Protein AF-A0A941PL39-F1 (afdb_monomer)

Foldseek 3Di:
DFADDDDDPVNVVVLVVQLVVCCVPPNNVRSVVVNVVVVVVVRCVRVVVDDPDPPPPPPPDPPPDPDPPPPDPDDDDDDDDDDDDDDDDPPPPDDDDDD

pLDDT: mean 70.03, std 19.72, range [43.22, 96.31]

Sequence (99 aa):
MRRRLQFTPQARRDFQSILAWYTENSGARAATRAGATIRKRLKALGSGRVRGAEASPKQESPYPPRRRAAAHHHFSGEGRSYPDRSNRSWRPRYRIHPR

Mean predicted aligned error: 18.76 Å

Secondary structure (DSSP, 8-state):
--------HHHHHHHHHHHHHHHHHH-HHHHHHHHHHHHHHHHHHHTTSSPPPP--S----SSPP----------------------------------

Structure (mmCIF, N/CA/C/O backbone):
data_AF-A0A941PL39-F1
#
_entry.id   AF-A0A941PL39-F1
#
loop_
_atom_site.group_PDB
_atom_site.id
_atom_site.type_symbol
_atom_site.label_atom_id
_atom_site.label_alt_id
_atom_site.label_comp_id
_atom_site.label_asym_id
_atom_site.label_entity_id
_atom_site.label_seq_id
_atom_site.pdbx_PDB_ins_code
_atom_site.Cartn_x
_atom_site.Cartn_y
_atom_site.Cartn_z
_atom_site.occupancy
_atom_site.B_iso_or_equiv
_atom_site.auth_seq_id
_atom_site.auth_comp_id
_atom_site.auth_asym_id
_atom_site.auth_atom_id
_atom_site.pdbx_PDB_model_num
ATOM 1 N N . MET A 1 1 ? -22.467 7.018 13.041 1.00 50.78 1 MET A N 1
ATOM 2 C CA . MET A 1 1 ? -21.297 7.729 13.610 1.00 50.78 1 MET A CA 1
ATOM 3 C C . MET A 1 1 ? -20.061 7.450 12.754 1.00 50.78 1 MET A C 1
ATOM 5 O O . MET A 1 1 ? -19.723 6.288 12.576 1.00 50.78 1 MET A O 1
ATOM 9 N N . ARG A 1 2 ? -19.416 8.472 12.170 1.00 53.97 2 ARG A N 1
ATOM 10 C CA . ARG A 1 2 ? -18.151 8.314 11.419 1.00 53.97 2 ARG A CA 1
ATOM 11 C C . ARG A 1 2 ? -16.977 8.442 12.394 1.00 53.97 2 ARG A C 1
ATOM 13 O O . ARG A 1 2 ? -16.851 9.485 13.028 1.00 53.97 2 ARG A O 1
ATOM 20 N N . ARG A 1 3 ? -16.122 7.422 12.521 1.00 63.88 3 ARG A N 1
ATOM 21 C CA . ARG A 1 3 ? -14.898 7.531 13.335 1.00 63.88 3 ARG A CA 1
ATOM 22 C C . ARG A 1 3 ? -13.839 8.293 12.535 1.00 63.88 3 ARG A C 1
ATOM 24 O O . ARG A 1 3 ? -13.512 7.907 11.412 1.00 63.88 3 ARG A O 1
ATOM 31 N N . ARG A 1 4 ? -13.313 9.388 13.093 1.00 73.00 4 ARG A N 1
ATOM 32 C CA . ARG A 1 4 ? -12.217 10.153 12.482 1.00 73.00 4 ARG A CA 1
ATOM 33 C C . ARG A 1 4 ? -10.926 9.346 12.631 1.00 73.00 4 ARG A C 1
ATOM 35 O O . ARG A 1 4 ? -10.416 9.209 13.736 1.00 73.00 4 ARG A O 1
ATOM 42 N N . LEU A 1 5 ? -10.422 8.794 11.529 1.00 77.88 5 LEU A N 1
ATOM 43 C CA . LEU A 1 5 ? -9.132 8.103 11.516 1.00 77.88 5 LEU A CA 1
ATOM 44 C C . LEU A 1 5 ? -8.008 9.132 11.674 1.00 77.88 5 LEU A C 1
ATOM 46 O O . LEU A 1 5 ? -7.907 10.067 10.878 1.00 77.88 5 LEU A O 1
ATOM 50 N N . GLN A 1 6 ? -7.179 8.958 12.700 1.00 86.25 6 GLN A N 1
ATOM 51 C CA . GLN A 1 6 ? -5.946 9.719 12.874 1.00 86.25 6 GLN A CA 1
ATOM 52 C C . GLN A 1 6 ? -4.770 8.864 12.404 1.00 86.25 6 GLN A C 1
ATOM 54 O O . GLN A 1 6 ? -4.667 7.692 12.755 1.00 86.25 6 GLN A O 1
ATOM 59 N N . PHE A 1 7 ? -3.897 9.451 11.590 1.00 86.44 7 PHE A N 1
ATOM 60 C CA . PHE A 1 7 ? -2.698 8.785 11.090 1.00 86.44 7 PHE A CA 1
ATOM 61 C C . PHE A 1 7 ? -1.482 9.313 11.832 1.00 86.44 7 PHE A C 1
ATOM 63 O O . PHE A 1 7 ? -1.275 10.529 11.878 1.00 86.44 7 PHE A O 1
ATOM 70 N N . THR A 1 8 ? -0.665 8.404 12.354 1.00 92.06 8 THR A N 1
ATOM 71 C CA . THR A 1 8 ? 0.634 8.755 12.927 1.00 92.06 8 THR A CA 1
ATOM 72 C C . THR A 1 8 ? 1.576 9.270 11.832 1.00 92.06 8 THR A C 1
ATOM 74 O O . THR A 1 8 ? 1.400 8.939 10.652 1.00 92.06 8 THR A O 1
ATOM 77 N N . PRO A 1 9 ? 2.609 10.056 12.185 1.00 92.50 9 PRO A N 1
ATOM 78 C CA . PRO A 1 9 ? 3.649 10.438 11.233 1.00 92.50 9 PRO A CA 1
ATOM 79 C C . PRO A 1 9 ? 4.294 9.229 10.541 1.00 92.50 9 PRO A C 1
ATOM 81 O O . PRO A 1 9 ? 4.541 9.290 9.340 1.00 92.50 9 PRO A O 1
ATOM 84 N N . GLN A 1 10 ? 4.497 8.118 11.262 1.00 89.31 10 GLN A N 1
ATOM 85 C CA . GLN A 1 10 ? 5.054 6.883 10.702 1.00 89.31 10 GLN A CA 1
ATOM 86 C C . GLN A 1 10 ? 4.138 6.268 9.638 1.00 89.31 10 GLN A C 1
ATOM 88 O O . GLN A 1 10 ? 4.595 5.998 8.535 1.00 89.31 10 GLN A O 1
ATOM 93 N N . ALA A 1 11 ? 2.832 6.160 9.902 1.00 89.62 11 ALA A N 1
ATOM 94 C CA . ALA A 1 11 ? 1.885 5.605 8.932 1.00 89.62 11 ALA A CA 1
ATOM 95 C C . ALA A 1 11 ? 1.836 6.410 7.618 1.00 89.62 11 ALA A C 1
ATOM 97 O O . ALA A 1 11 ? 1.598 5.852 6.546 1.00 89.6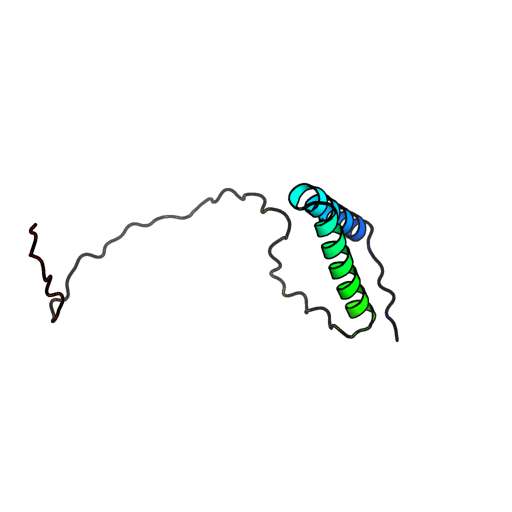2 11 ALA A O 1
ATOM 98 N N . ARG A 1 12 ? 2.077 7.729 7.679 1.00 92.19 12 ARG A N 1
ATOM 99 C CA . ARG A 1 12 ? 2.204 8.571 6.476 1.00 92.19 12 ARG A CA 1
ATOM 100 C C . ARG A 1 12 ? 3.471 8.244 5.688 1.00 92.19 12 ARG A C 1
ATOM 102 O O . ARG A 1 12 ? 3.396 8.163 4.465 1.00 92.19 12 ARG A O 1
ATOM 109 N N . ARG A 1 13 ? 4.601 8.042 6.377 1.00 93.44 13 ARG A N 1
ATOM 110 C CA . ARG A 1 13 ? 5.863 7.628 5.744 1.00 93.44 13 ARG A CA 1
ATOM 111 C C . ARG A 1 13 ? 5.724 6.250 5.110 1.00 93.44 13 ARG A C 1
ATOM 113 O O . ARG A 1 13 ? 6.060 6.104 3.945 1.00 93.44 13 ARG A O 1
ATOM 120 N N . ASP A 1 14 ? 5.135 5.288 5.816 1.00 94.06 14 ASP A N 1
ATOM 121 C CA . ASP A 1 14 ? 4.916 3.933 5.297 1.00 94.06 14 ASP A CA 1
ATOM 122 C C . ASP A 1 14 ? 4.067 3.961 4.017 1.00 94.06 14 ASP A C 1
ATOM 124 O O . ASP A 1 14 ? 4.395 3.311 3.026 1.00 94.06 14 ASP A O 1
ATOM 128 N N . PHE A 1 15 ? 3.006 4.777 3.996 1.00 94.25 15 PHE A N 1
ATOM 129 C CA . PHE A 1 15 ? 2.192 4.972 2.797 1.00 94.25 15 PHE A CA 1
ATOM 130 C C . PHE A 1 15 ? 3.003 5.538 1.623 1.00 94.25 15 PHE A C 1
ATOM 132 O O . PHE A 1 15 ? 2.865 5.055 0.499 1.00 94.25 15 PHE A O 1
ATOM 139 N N . GLN A 1 16 ? 3.860 6.532 1.867 1.00 95.44 16 GLN A N 1
ATOM 140 C CA . GLN A 1 16 ? 4.736 7.095 0.837 1.00 95.44 16 GLN A CA 1
ATOM 141 C C . GLN A 1 16 ? 5.757 6.069 0.332 1.00 95.44 16 GLN A C 1
ATOM 143 O O . GLN A 1 16 ? 5.903 5.928 -0.880 1.00 95.44 16 GLN A O 1
ATOM 148 N N . SER A 1 17 ? 6.389 5.304 1.227 1.00 96.12 17 SER A N 1
ATOM 149 C CA . SER A 1 17 ? 7.341 4.243 0.873 1.00 96.12 17 SER A CA 1
ATOM 150 C C . SER A 1 17 ? 6.700 3.169 -0.005 1.00 96.12 17 SER A C 1
ATOM 152 O O . SER A 1 17 ? 7.294 2.747 -0.994 1.00 96.12 17 SER A O 1
ATOM 154 N N . ILE A 1 18 ? 5.460 2.769 0.297 1.00 92.12 18 ILE A N 1
ATOM 155 C CA . ILE A 1 18 ? 4.705 1.821 -0.535 1.00 92.12 18 ILE A CA 1
ATOM 156 C C . ILE A 1 18 ? 4.481 2.400 -1.936 1.00 92.12 18 ILE A C 1
ATOM 158 O O . ILE A 1 18 ? 4.712 1.714 -2.930 1.00 92.12 18 ILE A O 1
ATOM 162 N N . LEU A 1 19 ? 4.039 3.658 -2.044 1.00 94.31 19 LEU A N 1
ATOM 163 C CA . LEU A 1 19 ? 3.815 4.284 -3.350 1.00 94.31 19 LEU A CA 1
ATOM 164 C C . LEU A 1 19 ? 5.111 4.433 -4.154 1.00 94.31 19 LEU A C 1
ATOM 166 O O . LEU A 1 19 ? 5.091 4.190 -5.361 1.00 94.31 19 LEU A O 1
ATOM 170 N N . ALA A 1 20 ? 6.216 4.796 -3.500 1.00 94.56 20 ALA A N 1
ATOM 171 C CA . ALA A 1 20 ? 7.531 4.874 -4.126 1.00 94.56 20 ALA A CA 1
ATOM 172 C C . ALA A 1 20 ? 7.958 3.503 -4.668 1.00 94.56 20 ALA A C 1
ATOM 174 O O . ALA A 1 20 ? 8.253 3.392 -5.856 1.00 94.56 20 ALA A O 1
ATOM 175 N N . TRP A 1 21 ? 7.847 2.447 -3.854 1.00 95.88 21 TRP A N 1
ATOM 176 C CA . TRP A 1 21 ? 8.169 1.079 -4.265 1.00 95.88 21 TRP A CA 1
ATOM 177 C C . TRP A 1 21 ? 7.358 0.635 -5.489 1.00 95.88 21 TRP A C 1
ATOM 179 O O . TRP A 1 21 ? 7.927 0.141 -6.460 1.00 95.88 21 TRP A O 1
ATOM 189 N N . TYR A 1 22 ? 6.038 0.861 -5.497 1.00 96.19 22 TYR A N 1
ATOM 190 C CA . TYR A 1 22 ? 5.204 0.527 -6.660 1.00 96.19 22 TYR A CA 1
ATOM 191 C C . TYR A 1 22 ? 5.548 1.364 -7.894 1.00 96.19 22 TYR A C 1
ATOM 193 O O . TYR A 1 22 ? 5.430 0.871 -9.015 1.00 96.19 22 TYR A O 1
ATOM 201 N N . THR A 1 23 ? 5.942 2.623 -7.706 1.00 95.75 23 THR A N 1
ATOM 202 C CA . THR A 1 23 ? 6.340 3.497 -8.815 1.00 95.75 23 THR A CA 1
ATOM 203 C C . THR A 1 23 ? 7.626 2.988 -9.456 1.00 95.75 23 THR A C 1
ATOM 205 O O . THR A 1 23 ? 7.684 2.895 -10.678 1.00 95.75 23 THR A O 1
ATOM 208 N N . GLU A 1 24 ? 8.606 2.599 -8.642 1.00 95.44 24 GLU A N 1
ATOM 209 C CA . GLU A 1 24 ? 9.907 2.091 -9.085 1.00 95.44 24 GLU A CA 1
ATOM 210 C C . GLU A 1 24 ? 9.811 0.696 -9.723 1.00 95.44 24 GLU A C 1
ATOM 212 O O . GLU A 1 24 ? 10.373 0.464 -10.787 1.00 95.44 24 GLU A O 1
ATOM 217 N N . ASN A 1 25 ? 9.041 -0.220 -9.126 1.00 96.31 25 ASN A N 1
ATOM 218 C CA . ASN A 1 25 ? 9.002 -1.626 -9.553 1.00 96.31 25 ASN A CA 1
ATOM 219 C C . ASN A 1 25 ? 7.914 -1.929 -10.594 1.00 96.31 25 ASN A C 1
ATOM 221 O O . ASN A 1 25 ? 7.961 -2.953 -11.271 1.00 96.31 25 ASN A O 1
ATOM 225 N N . SER A 1 26 ? 6.869 -1.104 -10.687 1.00 94.81 26 SER A N 1
ATOM 226 C CA . SER A 1 26 ? 5.687 -1.394 -11.520 1.00 94.81 26 SER A CA 1
ATOM 227 C C . SER A 1 26 ? 5.139 -0.172 -12.267 1.00 94.81 26 SER A C 1
ATOM 229 O O . SER A 1 26 ? 4.150 -0.281 -12.998 1.00 94.81 26 SER A O 1
ATOM 231 N N . GLY A 1 27 ? 5.760 0.997 -12.099 1.00 95.69 27 GLY A N 1
ATOM 232 C CA . GLY A 1 27 ? 5.380 2.241 -12.757 1.00 95.69 27 GLY A CA 1
ATOM 233 C C . GLY A 1 27 ? 4.252 3.022 -12.071 1.00 95.69 27 GLY A C 1
ATOM 234 O O . GLY A 1 27 ? 3.498 2.535 -11.222 1.00 95.69 27 GLY A O 1
ATOM 235 N N . ALA A 1 28 ? 4.080 4.275 -12.498 1.00 94.62 28 ALA A N 1
ATOM 236 C CA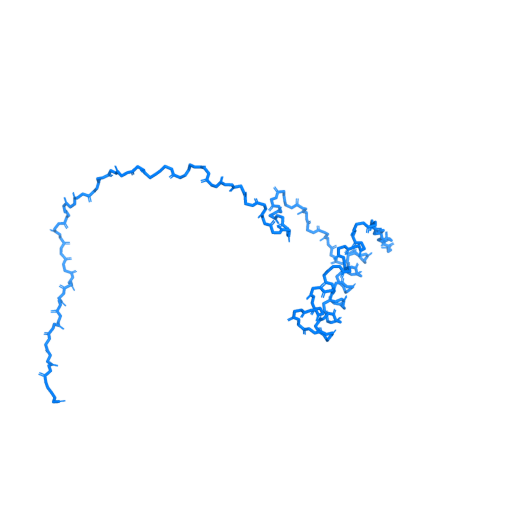 . ALA A 1 28 ? 3.152 5.232 -11.884 1.00 94.62 28 ALA A CA 1
ATOM 237 C C . ALA A 1 28 ? 1.679 4.769 -11.874 1.00 94.62 28 ALA A C 1
ATOM 239 O O . ALA A 1 28 ? 0.921 5.056 -10.939 1.00 94.62 28 ALA A O 1
ATOM 240 N N . ARG A 1 29 ? 1.253 4.007 -12.894 1.00 95.38 29 ARG A N 1
ATOM 241 C CA . ARG A 1 29 ? -0.107 3.441 -12.958 1.00 95.38 29 ARG A CA 1
ATOM 242 C C . ARG A 1 29 ? -0.351 2.427 -11.836 1.00 95.38 29 ARG A C 1
ATOM 244 O O . ARG A 1 29 ? -1.435 2.426 -11.249 1.00 95.38 29 ARG A O 1
ATOM 251 N N . ALA A 1 30 ? 0.640 1.596 -11.513 1.00 92.31 30 ALA A N 1
ATOM 252 C CA . ALA A 1 30 ? 0.542 0.617 -10.435 1.00 92.31 30 ALA A CA 1
ATOM 253 C C . ALA A 1 30 ? 0.472 1.303 -9.064 1.00 92.31 30 ALA A C 1
ATOM 255 O O . ALA A 1 30 ? -0.427 0.998 -8.278 1.00 92.31 30 ALA A O 1
ATOM 256 N N . ALA A 1 31 ? 1.319 2.309 -8.824 1.00 94.00 31 ALA A N 1
ATOM 257 C CA . ALA A 1 31 ? 1.271 3.116 -7.603 1.00 94.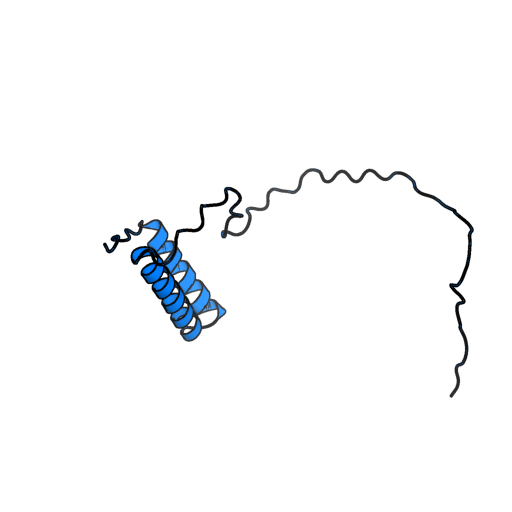00 31 ALA A CA 1
ATOM 25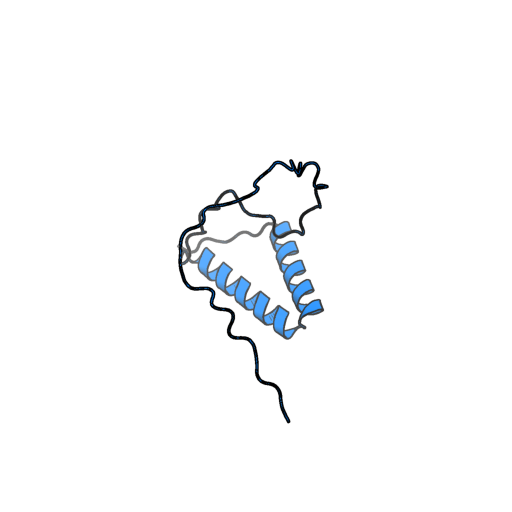8 C C . ALA A 1 31 ? -0.086 3.812 -7.420 1.00 94.00 31 ALA A C 1
ATOM 260 O O . ALA A 1 31 ? -0.662 3.800 -6.330 1.00 94.00 31 ALA A O 1
ATOM 261 N N . THR A 1 32 ? -0.663 4.339 -8.503 1.00 95.50 32 THR A N 1
ATOM 262 C CA . THR A 1 32 ? -1.998 4.957 -8.474 1.00 95.50 32 THR A CA 1
ATOM 263 C C . THR A 1 32 ? -3.079 3.955 -8.051 1.00 95.50 32 THR A C 1
ATOM 265 O O . THR A 1 32 ? -3.897 4.255 -7.173 1.00 95.50 32 THR A O 1
ATOM 268 N N . ARG A 1 33 ? -3.069 2.742 -8.624 1.00 95.75 33 ARG A N 1
ATOM 269 C CA . ARG A 1 33 ? -4.013 1.664 -8.268 1.00 95.75 33 ARG A CA 1
ATOM 270 C C . ARG A 1 33 ? -3.833 1.194 -6.822 1.00 95.75 33 ARG A C 1
ATOM 272 O O . ARG A 1 33 ? -4.827 1.029 -6.106 1.00 95.75 33 ARG A O 1
ATOM 279 N N . ALA A 1 34 ? -2.590 1.030 -6.370 1.00 92.38 34 ALA A N 1
ATOM 280 C CA . ALA A 1 34 ? -2.271 0.669 -4.990 1.00 92.38 34 ALA A CA 1
ATOM 281 C C . ALA A 1 34 ? -2.785 1.736 -4.006 1.00 92.38 34 ALA A C 1
ATOM 283 O O . ALA A 1 34 ? -3.534 1.423 -3.076 1.00 92.38 34 ALA A O 1
ATOM 284 N N . GLY A 1 35 ? -2.504 3.016 -4.270 1.00 94.69 35 GLY A N 1
ATOM 285 C CA . GLY A 1 35 ? -2.985 4.136 -3.460 1.00 94.69 35 GLY A CA 1
ATOM 286 C C . GLY A 1 35 ? -4.513 4.230 -3.397 1.00 94.69 35 GLY A C 1
ATOM 287 O O . GLY A 1 35 ? -5.079 4.448 -2.323 1.00 94.69 35 GLY A O 1
ATOM 288 N N . ALA A 1 36 ? -5.207 4.015 -4.519 1.00 95.38 36 ALA A N 1
ATOM 289 C CA . ALA A 1 36 ? -6.670 3.974 -4.551 1.00 95.38 36 ALA A CA 1
ATOM 290 C C . ALA A 1 36 ? -7.237 2.824 -3.698 1.00 95.38 36 ALA A C 1
ATOM 292 O O . ALA A 1 36 ? -8.198 3.019 -2.947 1.00 95.38 36 ALA A O 1
ATOM 293 N N . THR A 1 37 ? -6.606 1.650 -3.758 1.00 94.12 37 THR A N 1
ATOM 294 C CA . THR A 1 37 ? -7.001 0.467 -2.979 1.00 94.12 37 THR A CA 1
ATOM 295 C C . THR A 1 37 ? -6.842 0.704 -1.478 1.00 94.12 37 THR A C 1
ATOM 297 O O . THR A 1 37 ? -7.773 0.442 -0.709 1.00 94.12 37 THR A O 1
ATOM 300 N N . ILE A 1 38 ? -5.707 1.270 -1.057 1.00 91.88 38 ILE A N 1
ATOM 301 C CA . ILE A 1 38 ? -5.445 1.612 0.348 1.00 91.88 38 ILE A CA 1
ATOM 302 C C . ILE A 1 38 ? -6.484 2.624 0.851 1.00 91.88 38 ILE A C 1
ATOM 304 O O . ILE A 1 38 ? -7.125 2.393 1.878 1.00 91.88 38 ILE A O 1
ATOM 308 N N . ARG A 1 39 ? -6.747 3.699 0.094 1.00 91.25 39 ARG A N 1
ATOM 309 C CA . ARG A 1 39 ? -7.772 4.698 0.454 1.00 91.25 39 ARG A CA 1
ATOM 310 C C . ARG A 1 39 ? -9.171 4.091 0.580 1.00 91.25 39 ARG A C 1
ATOM 312 O O . ARG A 1 39 ? -9.897 4.434 1.516 1.00 91.25 39 ARG A O 1
ATOM 319 N N . LYS A 1 40 ? -9.553 3.171 -0.314 1.00 90.94 40 LYS A N 1
ATOM 320 C CA . LYS A 1 40 ? -10.846 2.466 -0.248 1.00 90.94 40 LYS A CA 1
ATOM 321 C C . LYS A 1 40 ? -10.979 1.667 1.052 1.00 90.94 40 LYS A C 1
ATOM 323 O O . LYS A 1 40 ? -12.023 1.744 1.701 1.00 90.94 40 LYS A O 1
ATOM 328 N N . ARG A 1 41 ? -9.921 0.960 1.467 1.00 87.81 41 ARG A N 1
ATOM 329 C CA . ARG A 1 41 ? -9.892 0.209 2.735 1.00 87.81 41 ARG A CA 1
ATOM 330 C C . ARG A 1 41 ? -9.948 1.129 3.957 1.00 87.81 41 ARG A C 1
ATOM 332 O O . ARG A 1 41 ? -10.746 0.881 4.854 1.00 87.81 41 ARG A O 1
ATOM 339 N N . LEU A 1 42 ? -9.193 2.230 3.961 1.00 87.38 42 LEU A N 1
ATOM 340 C CA . LEU A 1 42 ? -9.235 3.226 5.041 1.00 87.38 42 LEU A CA 1
ATOM 341 C C . LEU A 1 42 ? -10.631 3.841 5.197 1.00 87.38 42 LEU A C 1
ATOM 343 O O . LEU A 1 42 ? -11.148 3.947 6.307 1.00 87.38 42 LEU A O 1
ATOM 347 N N . LYS A 1 43 ? -11.291 4.177 4.085 1.00 86.50 43 LYS A N 1
ATOM 348 C CA . LYS A 1 43 ? -12.677 4.663 4.107 1.00 86.50 43 LYS A CA 1
ATOM 349 C C . LYS A 1 43 ? -13.633 3.620 4.696 1.00 86.50 43 LYS A C 1
ATOM 351 O O . LYS A 1 43 ? -14.510 3.979 5.480 1.00 86.50 43 LYS A O 1
ATOM 356 N N . ALA A 1 44 ? -13.455 2.343 4.353 1.00 84.75 44 ALA A N 1
ATOM 357 C CA . ALA A 1 44 ? -14.265 1.253 4.891 1.00 84.75 44 ALA A CA 1
ATOM 358 C C . ALA A 1 44 ? -14.071 1.083 6.413 1.00 84.75 44 ALA A C 1
ATOM 360 O O . ALA A 1 44 ? -15.067 1.006 7.135 1.00 84.75 44 ALA A O 1
ATOM 361 N N . LEU A 1 45 ? -12.826 1.146 6.901 1.00 82.25 45 LEU A N 1
ATOM 362 C CA . LEU A 1 45 ? -12.492 1.117 8.333 1.00 82.25 45 LEU A CA 1
ATOM 363 C C . LEU A 1 45 ? -13.120 2.294 9.097 1.00 82.25 45 LEU A C 1
ATOM 365 O O . LEU A 1 45 ? -13.803 2.089 10.097 1.00 82.25 45 LEU A O 1
ATOM 369 N N . GLY A 1 46 ? -12.972 3.525 8.596 1.00 82.12 46 GLY A N 1
ATOM 370 C CA . GLY A 1 46 ? -13.555 4.718 9.231 1.00 82.12 46 GLY A CA 1
ATOM 371 C C . GLY A 1 46 ? -15.091 4.729 9.234 1.00 82.12 46 GLY A C 1
ATOM 372 O O . GLY A 1 46 ? -15.715 5.345 10.101 1.00 82.12 46 GLY A O 1
ATOM 373 N N . SER A 1 47 ? -15.709 4.020 8.281 1.00 79.62 47 SER A N 1
ATOM 374 C CA . SER A 1 47 ? -17.165 3.843 8.205 1.00 79.62 47 SER A CA 1
ATOM 375 C C . SER A 1 47 ? -17.717 2.738 9.112 1.00 79.62 47 SER A C 1
ATOM 377 O O . SER A 1 47 ? -18.932 2.580 9.175 1.00 79.62 47 SER A O 1
ATOM 379 N N . GLY A 1 48 ? -16.861 1.958 9.783 1.00 69.75 48 GLY A N 1
ATOM 380 C CA . GLY A 1 48 ? -17.286 0.826 10.614 1.00 69.75 48 GLY A CA 1
ATOM 381 C C . GLY A 1 48 ? -17.805 -0.386 9.829 1.00 69.75 48 GLY A C 1
ATOM 382 O O . GLY A 1 48 ? -18.224 -1.362 10.440 1.00 69.75 48 GLY A O 1
ATOM 383 N N . ARG A 1 49 ? -17.746 -0.362 8.486 1.00 63.00 49 ARG A N 1
ATOM 384 C CA . ARG A 1 49 ? -18.102 -1.504 7.618 1.00 63.00 49 ARG A CA 1
ATOM 385 C C . ARG A 1 49 ? -17.124 -2.674 7.725 1.00 63.00 49 ARG A C 1
ATOM 387 O O . ARG A 1 49 ? -17.428 -3.764 7.264 1.00 63.00 49 ARG A O 1
ATOM 394 N N . VAL A 1 50 ? -15.946 -2.433 8.291 1.00 64.19 50 VAL A N 1
ATOM 395 C CA . VAL A 1 50 ? -14.904 -3.432 8.516 1.00 64.19 50 VAL A CA 1
ATOM 396 C C . VAL A 1 50 ? -14.537 -3.348 9.991 1.00 64.19 50 VAL A C 1
ATOM 398 O O . VAL A 1 50 ? -14.027 -2.317 10.433 1.00 64.19 50 VAL A O 1
ATOM 401 N N . ARG A 1 51 ? -14.810 -4.407 10.765 1.00 59.66 51 ARG A N 1
ATOM 402 C CA . ARG A 1 51 ? -14.146 -4.586 12.062 1.00 59.66 51 ARG A CA 1
ATOM 403 C C . ARG A 1 51 ? -12.672 -4.798 11.745 1.00 59.66 51 ARG A C 1
ATOM 405 O O . ARG A 1 51 ? -12.360 -5.631 10.895 1.00 59.66 51 ARG A O 1
ATOM 412 N N . GLY A 1 52 ? -11.787 -4.002 12.349 1.00 59.62 52 GLY A N 1
ATOM 413 C CA . GLY A 1 52 ? -10.358 -4.292 12.279 1.00 59.62 52 GLY A CA 1
ATOM 414 C C . GLY A 1 52 ? -10.190 -5.757 12.651 1.00 59.62 52 GLY A C 1
ATOM 415 O O . GLY A 1 52 ? -10.748 -6.171 13.666 1.00 59.62 52 GLY A O 1
ATOM 416 N N . ALA A 1 53 ? -9.549 -6.543 11.783 1.00 55.56 53 ALA A N 1
ATOM 417 C CA . ALA A 1 53 ? -9.185 -7.899 12.150 1.00 55.56 53 ALA A CA 1
ATOM 418 C C . ALA A 1 53 ? -8.443 -7.775 13.479 1.00 55.56 53 ALA A C 1
ATOM 420 O O . ALA A 1 53 ? -7.489 -6.998 13.573 1.00 55.56 53 ALA A O 1
ATOM 421 N N . GLU A 1 54 ? -8.975 -8.426 14.510 1.00 47.59 54 GLU A N 1
ATOM 422 C CA . GLU A 1 54 ? -8.341 -8.521 15.815 1.00 47.59 54 GLU A CA 1
ATOM 423 C C . GLU A 1 54 ? -6.889 -8.902 15.541 1.00 47.59 54 GLU A C 1
ATOM 425 O O . GLU A 1 54 ? -6.639 -9.864 14.810 1.00 47.59 54 GLU A O 1
ATOM 430 N N . ALA A 1 55 ? -5.950 -8.044 15.946 1.00 48.69 55 ALA A N 1
ATOM 431 C CA . ALA A 1 55 ? -4.549 -8.199 15.598 1.00 48.69 55 ALA A CA 1
ATOM 432 C C . ALA A 1 55 ? -4.069 -9.530 16.182 1.00 48.69 55 ALA A C 1
ATOM 434 O O . ALA A 1 55 ? -3.729 -9.609 17.358 1.00 48.69 55 ALA A O 1
ATOM 435 N N . SER A 1 56 ? -4.104 -10.590 15.373 1.00 45.53 56 SER A N 1
ATOM 436 C CA . SER A 1 56 ? -3.605 -11.898 15.765 1.00 45.53 56 SER A CA 1
ATOM 437 C C . SER A 1 56 ? -2.125 -11.712 16.102 1.00 45.53 56 SER A C 1
ATOM 439 O O . SER A 1 56 ? -1.379 -11.216 15.247 1.00 45.53 56 SER A O 1
ATOM 441 N N . PRO A 1 57 ? -1.676 -12.020 17.332 1.00 51.97 57 PRO A N 1
ATOM 442 C CA . PRO A 1 57 ? -0.338 -11.691 17.801 1.00 51.97 57 PRO A CA 1
ATOM 443 C C . PRO A 1 57 ? 0.694 -12.667 17.227 1.00 51.97 57 PRO A C 1
ATOM 445 O O . PRO A 1 57 ? 1.364 -13.357 17.978 1.00 51.97 57 PRO A O 1
ATOM 448 N N . LYS A 1 58 ? 0.811 -12.748 15.897 1.00 50.22 58 LYS A N 1
ATOM 449 C CA . LYS A 1 58 ? 1.913 -13.358 15.130 1.00 50.22 58 LYS A CA 1
ATOM 450 C C . LYS A 1 58 ? 1.996 -12.685 13.757 1.00 50.22 58 LYS A C 1
ATOM 452 O O . LYS A 1 58 ? 1.954 -13.332 12.717 1.00 50.22 58 LYS A O 1
ATOM 457 N N . GLN A 1 59 ? 2.041 -11.355 13.749 1.00 48.31 59 GLN A N 1
ATOM 458 C CA . GLN A 1 59 ? 2.318 -10.592 12.539 1.00 48.31 59 GLN A CA 1
ATOM 459 C C . GLN A 1 59 ? 3.815 -10.719 12.227 1.00 48.31 59 GLN A C 1
ATOM 461 O O . GLN A 1 59 ? 4.649 -10.024 12.807 1.00 48.31 59 GLN A O 1
ATOM 466 N N . GLU A 1 60 ? 4.150 -11.658 11.343 1.00 51.50 60 GLU A N 1
ATOM 467 C CA . GLU A 1 60 ? 5.445 -11.732 10.668 1.00 51.50 60 GLU A CA 1
ATOM 468 C C . GLU A 1 60 ? 5.719 -10.349 10.051 1.00 51.50 60 GLU A C 1
ATOM 470 O O . GLU A 1 60 ? 4.880 -9.796 9.335 1.00 51.50 60 GLU A O 1
ATOM 475 N N . SER A 1 61 ? 6.814 -9.704 10.457 1.00 53.19 61 SER A N 1
ATOM 476 C CA . SER A 1 61 ? 7.075 -8.307 10.097 1.00 53.19 61 SER A CA 1
ATOM 477 C C . SER A 1 61 ? 7.065 -8.119 8.570 1.00 53.19 61 SER A C 1
ATOM 479 O O . SER A 1 61 ? 7.747 -8.867 7.879 1.00 53.19 61 SER A O 1
ATOM 481 N N . PRO A 1 62 ? 6.370 -7.096 8.026 1.00 61.78 62 PRO A N 1
ATOM 482 C CA . PRO A 1 62 ? 6.396 -6.767 6.594 1.00 61.78 62 PRO A CA 1
ATOM 483 C C . PRO A 1 62 ? 7.708 -6.091 6.151 1.00 61.78 62 PRO A C 1
ATOM 485 O O . PRO A 1 62 ? 7.870 -5.741 4.986 1.00 61.78 62 PRO A O 1
ATOM 488 N N . TYR A 1 63 ? 8.639 -5.878 7.081 1.00 49.97 63 TYR A N 1
ATOM 489 C CA . TYR A 1 63 ? 10.011 -5.476 6.797 1.00 49.97 63 TYR A CA 1
ATOM 490 C C . TY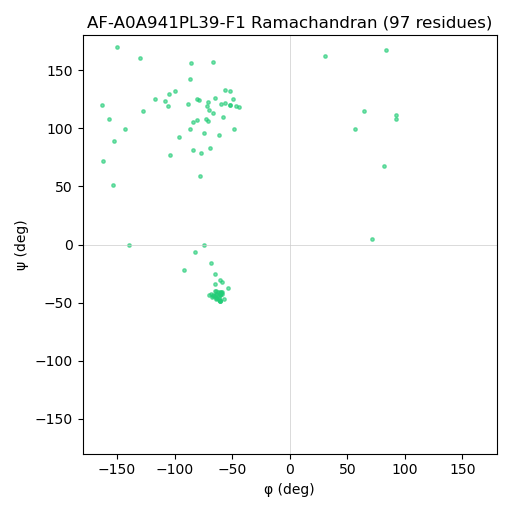R A 1 63 ? 10.844 -6.734 6.544 1.00 49.97 63 TYR A C 1
ATOM 492 O O . TYR A 1 63 ? 10.618 -7.730 7.234 1.00 49.97 63 TYR A O 1
ATOM 500 N N . PRO A 1 64 ? 11.802 -6.717 5.597 1.00 49.03 64 PRO A N 1
ATOM 501 C CA . PRO A 1 64 ? 12.599 -7.897 5.291 1.00 49.03 64 PRO A CA 1
ATOM 502 C C . PRO A 1 64 ? 13.201 -8.452 6.588 1.00 49.03 64 PRO A C 1
ATOM 504 O O . PRO A 1 64 ? 13.725 -7.669 7.393 1.00 49.03 64 PRO A O 1
ATOM 507 N N . PRO A 1 65 ? 13.105 -9.771 6.833 1.00 57.75 65 PRO A N 1
ATOM 508 C CA . PRO A 1 65 ? 13.608 -10.354 8.063 1.00 57.75 65 PRO A CA 1
ATOM 509 C C . PRO A 1 65 ? 15.086 -9.985 8.203 1.00 57.75 65 PRO A C 1
ATOM 511 O O . PRO A 1 65 ? 15.902 -10.304 7.335 1.00 57.75 65 PRO A O 1
ATOM 514 N N . ARG A 1 66 ? 15.453 -9.306 9.301 1.00 58.00 66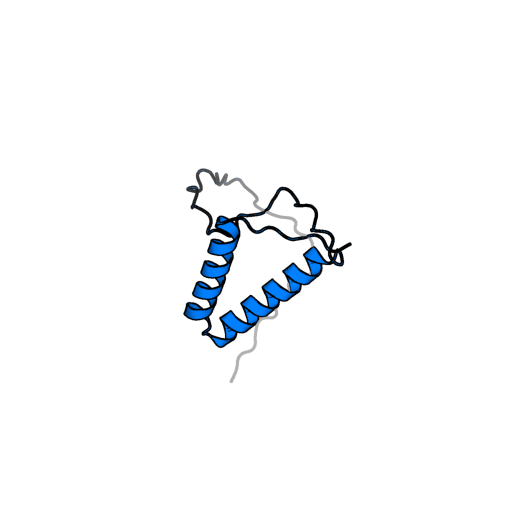 ARG A N 1
ATOM 515 C CA . ARG A 1 66 ? 16.858 -9.234 9.712 1.00 58.00 66 ARG A CA 1
ATOM 516 C C . ARG A 1 66 ? 17.292 -10.681 9.886 1.00 58.00 66 ARG A C 1
ATOM 518 O O . ARG A 1 66 ? 16.797 -11.341 10.796 1.00 58.00 66 ARG A O 1
ATOM 525 N N . ARG A 1 67 ? 18.148 -11.181 8.990 1.00 56.16 67 ARG A N 1
ATOM 526 C CA . ARG A 1 67 ? 18.745 -12.517 9.080 1.00 56.16 67 ARG A CA 1
ATOM 527 C C . ARG A 1 67 ? 19.298 -12.695 10.496 1.00 56.16 67 ARG A C 1
ATOM 529 O O . ARG A 1 67 ? 20.377 -12.198 10.802 1.00 56.16 67 ARG A O 1
ATOM 536 N N . ARG A 1 68 ? 18.566 -13.381 11.375 1.00 53.50 68 ARG A N 1
ATOM 537 C CA . ARG A 1 68 ? 19.193 -14.041 12.514 1.00 53.50 68 ARG A CA 1
ATOM 538 C C . ARG A 1 68 ? 19.957 -15.185 11.880 1.00 53.50 68 ARG A C 1
ATOM 540 O O . ARG A 1 68 ? 19.348 -16.014 11.210 1.00 53.50 68 ARG A O 1
ATOM 547 N N . ALA A 1 69 ? 21.282 -15.150 11.989 1.00 48.81 69 ALA A N 1
ATOM 548 C CA . ALA A 1 69 ? 22.116 -16.288 11.653 1.00 48.81 69 ALA A CA 1
ATOM 549 C C . ALA A 1 69 ? 21.446 -17.534 12.245 1.00 48.81 69 ALA A C 1
ATOM 551 O O . ALA A 1 69 ? 21.181 -17.577 13.447 1.00 48.81 69 ALA A O 1
ATOM 552 N N . ALA A 1 70 ? 21.063 -18.471 11.378 1.00 45.47 70 ALA A N 1
ATOM 553 C CA . ALA A 1 70 ? 20.463 -19.730 11.775 1.00 45.47 70 ALA A CA 1
ATOM 554 C C . ALA A 1 70 ? 21.548 -20.554 12.471 1.00 45.47 70 ALA A C 1
ATOM 556 O O . ALA A 1 70 ? 22.239 -21.355 11.851 1.00 45.47 70 ALA A O 1
ATOM 557 N N . ALA A 1 71 ? 21.748 -20.292 13.756 1.00 56.00 71 ALA A N 1
ATOM 558 C CA . ALA A 1 71 ? 22.490 -21.177 14.620 1.00 56.00 71 ALA A CA 1
ATOM 559 C C . ALA A 1 71 ? 21.533 -22.304 15.044 1.00 56.00 71 ALA A C 1
ATOM 561 O O . ALA A 1 71 ? 20.458 -22.038 15.579 1.00 56.00 71 ALA A O 1
ATOM 562 N N . HIS A 1 72 ? 21.968 -23.545 14.803 1.00 53.91 72 HIS A N 1
ATOM 563 C CA . HIS A 1 72 ? 21.419 -24.805 15.324 1.00 53.91 72 HIS A CA 1
ATOM 564 C C . HIS A 1 72 ? 20.188 -25.399 14.615 1.00 53.91 72 HIS A C 1
ATOM 566 O O . HIS A 1 72 ? 19.138 -25.595 15.218 1.00 53.91 72 HIS A O 1
ATOM 572 N N . HIS A 1 73 ? 20.367 -25.858 13.373 1.00 55.28 73 HIS A N 1
ATOM 573 C CA . HIS A 1 73 ? 19.728 -27.116 12.965 1.00 55.28 73 HIS A CA 1
ATOM 574 C C . HIS A 1 73 ? 20.755 -28.242 13.139 1.00 55.28 73 HIS A C 1
ATOM 576 O O . HIS A 1 73 ? 21.586 -28.479 12.267 1.00 55.28 73 HIS A O 1
ATOM 582 N N . HIS A 1 74 ? 20.737 -28.888 14.308 1.00 53.94 74 HIS A N 1
ATOM 583 C CA . HIS A 1 74 ? 21.481 -30.125 14.545 1.00 53.94 74 HIS A CA 1
ATOM 584 C C . HIS A 1 74 ? 20.876 -31.228 13.665 1.00 53.94 74 HIS A C 1
ATOM 586 O O . HIS A 1 74 ? 19.728 -31.620 13.858 1.00 53.94 74 HIS A O 1
ATOM 592 N N . PHE A 1 75 ? 21.638 -31.713 12.689 1.00 54.59 75 PHE A N 1
ATOM 593 C CA . PHE A 1 75 ? 21.312 -32.922 11.940 1.00 54.59 75 PHE A CA 1
ATOM 594 C C . PHE A 1 75 ? 21.868 -34.123 12.716 1.00 54.59 75 PHE A C 1
ATOM 596 O O . PHE A 1 75 ? 23.067 -34.389 12.662 1.00 54.59 75 PHE A O 1
ATOM 603 N N . SER A 1 76 ? 21.025 -34.824 13.478 1.00 60.03 76 SER A N 1
ATOM 604 C CA . SER A 1 76 ? 21.370 -36.139 14.026 1.00 60.03 76 SER A CA 1
ATOM 605 C C . SER A 1 76 ? 21.073 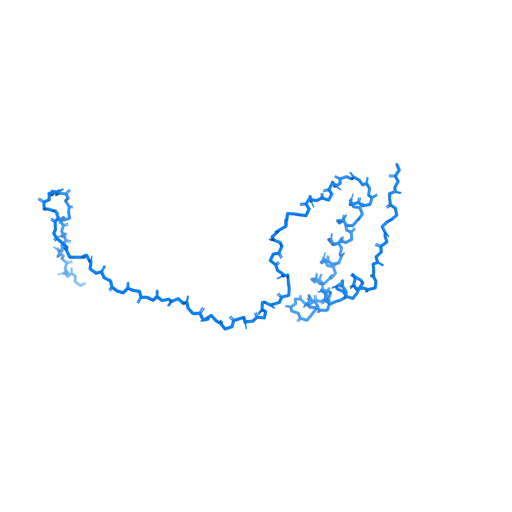-37.197 12.967 1.00 60.03 76 SER A C 1
ATOM 607 O O . SER A 1 76 ? 19.914 -37.507 12.690 1.00 60.03 76 SER A O 1
ATOM 609 N N . GLY A 1 77 ? 22.122 -37.728 12.345 1.00 59.91 77 GLY A N 1
ATOM 610 C CA . GLY A 1 77 ? 22.012 -38.948 11.562 1.00 59.91 77 GLY A CA 1
ATOM 611 C C . GLY A 1 77 ? 21.820 -40.139 12.495 1.00 59.91 77 GLY A C 1
ATOM 612 O O . GLY A 1 77 ? 22.713 -40.410 13.284 1.00 59.91 77 GLY A O 1
ATOM 613 N N . GLU A 1 78 ? 20.702 -40.863 12.391 1.00 48.94 78 GLU A N 1
ATOM 614 C CA . GLU A 1 78 ? 20.635 -42.239 12.899 1.00 48.94 78 GLU A CA 1
ATOM 615 C C . GLU A 1 78 ? 19.529 -43.084 12.231 1.00 48.94 78 GLU A C 1
ATOM 617 O O . GLU A 1 78 ? 18.333 -42.884 12.430 1.00 48.94 78 GLU A O 1
ATOM 622 N N . GLY A 1 79 ? 19.987 -44.015 11.382 1.00 52.09 79 GLY A N 1
ATOM 623 C CA . GLY A 1 79 ? 19.511 -45.397 11.230 1.00 52.09 79 GLY A CA 1
ATOM 624 C C . GLY A 1 79 ? 18.044 -45.693 10.905 1.00 52.09 79 GLY A C 1
ATOM 625 O O . GLY A 1 79 ? 17.247 -45.884 11.816 1.00 52.09 79 GLY A O 1
ATOM 626 N N . ARG A 1 80 ? 17.730 -45.969 9.626 1.00 49.44 80 ARG A N 1
ATOM 627 C CA . ARG A 1 80 ? 16.692 -46.961 9.256 1.00 49.44 80 ARG A CA 1
ATOM 628 C C . ARG A 1 80 ? 17.086 -47.748 7.999 1.00 49.44 80 ARG A C 1
ATOM 630 O O . ARG A 1 80 ? 16.879 -47.282 6.883 1.00 49.44 80 ARG A O 1
ATOM 637 N N . SER A 1 81 ? 17.600 -48.961 8.195 1.00 49.75 81 SER A N 1
ATOM 638 C CA . SER A 1 81 ? 17.728 -49.990 7.154 1.00 49.75 81 SER A CA 1
ATOM 639 C C . SER A 1 81 ? 16.669 -51.081 7.374 1.00 49.75 81 SER A C 1
ATOM 641 O O . SER A 1 81 ? 16.678 -51.681 8.439 1.00 49.75 81 SER A O 1
ATOM 643 N N . TYR A 1 82 ? 15.783 -51.247 6.368 1.00 47.22 82 TYR A N 1
ATOM 644 C CA . TYR A 1 82 ? 15.129 -52.444 5.759 1.00 47.22 82 TYR A CA 1
ATOM 645 C C . TYR A 1 82 ? 14.826 -53.725 6.587 1.00 47.22 82 TYR A C 1
ATOM 647 O O . TYR A 1 82 ? 15.561 -54.009 7.522 1.00 47.22 82 TYR A O 1
ATOM 655 N N . PRO A 1 83 ? 13.926 -54.658 6.161 1.00 51.84 83 PRO A N 1
ATOM 656 C CA . PRO A 1 83 ? 12.828 -54.637 5.168 1.00 51.84 83 PRO A CA 1
ATOM 657 C C . PRO A 1 83 ? 11.478 -55.193 5.723 1.00 51.84 83 PRO A C 1
ATOM 659 O O . PRO A 1 83 ? 11.480 -56.024 6.624 1.00 51.84 83 PRO A O 1
ATOM 662 N N . ASP A 1 84 ? 10.333 -54.887 5.098 1.00 51.25 84 ASP A N 1
ATOM 663 C CA . ASP A 1 84 ? 9.199 -55.835 5.093 1.00 51.25 84 ASP A CA 1
ATOM 664 C C . ASP A 1 84 ? 8.904 -56.261 3.649 1.00 51.25 84 ASP A C 1
ATOM 666 O O . ASP A 1 84 ? 8.792 -55.450 2.726 1.00 51.25 84 ASP A O 1
ATOM 670 N N . ARG A 1 85 ? 8.908 -57.579 3.458 1.00 51.25 85 ARG A N 1
ATOM 671 C CA . ARG A 1 85 ? 8.858 -58.314 2.200 1.00 51.25 85 ARG A CA 1
ATOM 672 C C . ARG A 1 85 ? 7.447 -58.858 2.032 1.00 51.25 85 ARG A C 1
ATOM 674 O O . ARG A 1 85 ? 7.220 -60.048 2.218 1.00 51.25 85 ARG A O 1
ATOM 681 N N . SER A 1 86 ? 6.491 -58.024 1.652 1.00 51.12 86 SER A N 1
ATOM 682 C CA . SER A 1 86 ? 5.162 -58.535 1.323 1.00 51.12 86 SER A CA 1
ATOM 683 C C . SER A 1 86 ? 4.421 -57.649 0.315 1.00 51.12 86 SER A C 1
ATOM 685 O O . SER A 1 86 ? 3.557 -56.847 0.629 1.00 51.12 86 SER A O 1
ATOM 687 N N . ASN A 1 87 ? 4.679 -57.991 -0.953 1.00 46.00 87 ASN A N 1
ATOM 688 C CA . ASN A 1 87 ? 3.639 -58.275 -1.949 1.00 46.00 87 ASN A CA 1
ATOM 689 C C . ASN A 1 87 ? 3.121 -57.129 -2.856 1.00 46.00 87 ASN A C 1
ATOM 691 O O . ASN A 1 87 ? 2.305 -56.313 -2.454 1.00 46.00 87 ASN A O 1
ATOM 695 N N . ARG A 1 88 ? 3.466 -57.268 -4.155 1.00 49.06 88 ARG A N 1
ATOM 696 C CA . ARG A 1 88 ? 2.639 -56.998 -5.365 1.00 49.06 88 ARG A CA 1
ATOM 697 C C . ARG A 1 88 ? 2.207 -55.539 -5.590 1.00 49.06 88 ARG A C 1
ATOM 699 O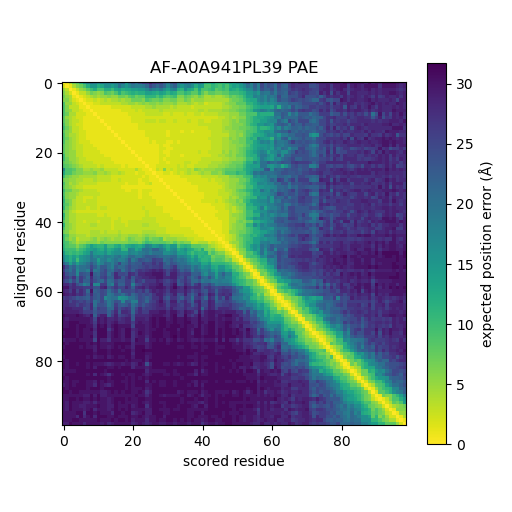 O . ARG A 1 88 ? 1.355 -55.033 -4.893 1.00 49.06 88 ARG A O 1
ATOM 706 N N . SER A 1 89 ? 2.621 -54.806 -6.622 1.00 51.41 89 SER A N 1
ATOM 707 C CA . SER A 1 89 ? 3.046 -55.194 -7.969 1.00 51.41 89 SER A CA 1
ATOM 708 C C . SER A 1 89 ? 3.829 -54.048 -8.628 1.00 51.41 89 SER A C 1
ATOM 710 O O . SER A 1 89 ? 3.361 -53.416 -9.570 1.00 51.41 89 SER A O 1
ATOM 712 N N . TRP A 1 90 ? 5.054 -53.792 -8.172 1.00 45.31 90 TRP A N 1
ATOM 713 C CA . TRP A 1 90 ? 6.058 -53.145 -9.019 1.00 45.31 90 TRP A CA 1
ATOM 714 C C . TRP A 1 90 ? 6.587 -54.202 -9.992 1.00 45.31 90 TRP A C 1
ATOM 716 O O . TRP A 1 90 ? 7.621 -54.825 -9.773 1.00 45.31 90 TRP A O 1
ATOM 726 N N . ARG A 1 91 ? 5.818 -54.484 -11.047 1.00 54.66 91 ARG A N 1
ATOM 727 C CA . ARG A 1 91 ? 6.372 -55.118 -12.246 1.00 54.66 91 ARG A CA 1
ATOM 728 C C . ARG A 1 91 ? 7.030 -54.003 -13.059 1.00 54.66 91 ARG A C 1
ATOM 730 O O . ARG A 1 91 ? 6.294 -53.215 -13.652 1.00 54.66 91 ARG A O 1
ATOM 737 N N . PRO A 1 92 ? 8.366 -53.912 -13.132 1.00 53.22 92 PRO A N 1
ATOM 738 C CA . PRO A 1 92 ? 8.987 -53.029 -14.098 1.00 53.22 92 PRO A CA 1
ATOM 739 C C . PRO A 1 92 ? 8.762 -53.642 -15.489 1.00 53.22 92 PRO A C 1
ATOM 741 O O . PRO A 1 92 ? 9.343 -54.667 -15.839 1.00 53.22 92 PRO A O 1
ATOM 744 N N . ARG A 1 93 ? 7.856 -53.056 -16.279 1.00 56.09 93 ARG A N 1
ATOM 745 C CA . ARG A 1 93 ? 7.705 -53.382 -17.704 1.00 56.09 93 ARG A CA 1
ATOM 746 C C . ARG A 1 93 ? 8.725 -52.564 -18.492 1.00 56.09 93 ARG A C 1
ATOM 748 O O . ARG A 1 93 ? 8.396 -51.513 -19.028 1.00 56.09 93 ARG A O 1
ATOM 755 N N . TYR A 1 94 ? 9.969 -53.023 -18.532 1.00 61.12 94 TYR A N 1
ATOM 756 C CA . TYR A 1 94 ? 10.928 -52.566 -19.538 1.00 61.12 94 TYR A CA 1
ATOM 757 C C . TYR A 1 94 ? 10.810 -53.373 -20.841 1.00 61.12 94 TYR A C 1
ATOM 759 O O . TYR A 1 94 ? 10.434 -54.545 -20.818 1.00 61.12 94 TYR A O 1
ATOM 767 N N . ARG A 1 95 ? 11.271 -52.718 -21.921 1.00 55.81 95 ARG A N 1
ATOM 768 C CA . ARG A 1 95 ? 11.576 -53.156 -23.304 1.00 55.81 95 ARG A CA 1
ATOM 769 C C . ARG A 1 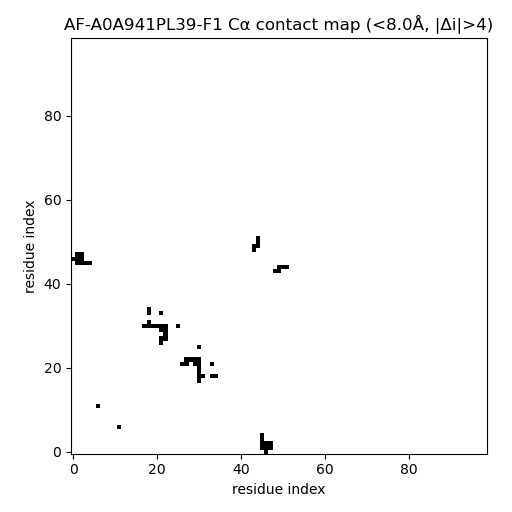95 ? 10.448 -53.020 -24.330 1.00 55.81 95 ARG A C 1
ATOM 771 O O . ARG A 1 95 ? 9.519 -53.814 -24.329 1.00 55.81 95 ARG A O 1
ATOM 778 N N . ILE A 1 96 ? 10.610 -52.050 -25.241 1.00 46.69 96 ILE A N 1
ATOM 779 C CA . ILE A 1 96 ? 10.953 -52.237 -26.669 1.00 46.69 96 ILE A CA 1
ATOM 780 C C . ILE A 1 96 ? 11.454 -50.879 -27.221 1.00 46.69 96 ILE A C 1
ATOM 782 O O . ILE A 1 96 ? 10.724 -49.896 -27.208 1.00 46.69 96 ILE A O 1
ATOM 786 N N . HIS A 1 97 ? 12.697 -50.840 -27.706 1.00 43.25 97 HIS A N 1
ATOM 787 C CA . HIS A 1 97 ? 13.155 -49.945 -28.786 1.00 43.25 97 HIS A CA 1
ATOM 788 C C . HIS A 1 97 ? 13.358 -50.878 -29.995 1.00 43.25 97 HIS A C 1
ATOM 790 O O . HIS A 1 97 ? 14.017 -51.901 -29.771 1.00 43.25 97 HIS A O 1
ATOM 796 N N . PRO A 1 98 ? 12.731 -50.692 -31.183 1.00 43.22 98 PRO A N 1
ATOM 797 C CA . PRO A 1 98 ? 13.200 -49.782 -32.266 1.00 43.22 98 PRO A CA 1
ATOM 798 C C . PRO A 1 98 ? 12.031 -49.190 -33.126 1.00 43.22 98 PRO A C 1
ATOM 800 O O . PRO A 1 98 ? 10.890 -49.618 -32.969 1.00 43.22 98 PRO A O 1
ATOM 803 N N . ARG A 1 99 ? 12.160 -48.200 -34.026 1.00 50.09 99 ARG A N 1
ATOM 804 C CA . ARG A 1 99 ? 13.194 -47.819 -35.012 1.00 50.09 99 ARG A CA 1
ATOM 805 C C . ARG A 1 99 ? 13.692 -46.390 -34.830 1.00 50.09 99 ARG A C 1
ATOM 807 O O . ARG A 1 99 ? 12.869 -45.544 -34.424 1.00 50.09 99 ARG A O 1
#

Solvent-accessible surface area (backbone atoms only — not comparable to full-atom values): 6812 Å² total; per-residue (Å²): 131,77,54,82,81,81,77,54,76,63,59,54,50,52,53,51,51,52,36,49,50,29,31,75,78,60,32,63,70,45,18,53,53,51,52,51,51,53,51,54,51,52,54,36,44,31,60,61,79,40,75,75,74,75,79,65,96,74,74,76,66,93,57,82,76,77,80,68,79,86,77,80,84,80,82,81,88,78,88,87,81,86,86,86,92,77,80,88,79,91,70,83,86,77,89,86,87,89,133

Nearest PDB structures (foldseek):
  2rn7-assembly1_A  TM=2.952E-01  e=2.764E+00  Shigella flexneri

Radius of gyration: 28.09 Å; Cα contacts (8 Å, |Δi|>4): 32; chains: 1; bounding box: 44×69×53 Å